Protein AF-A0AAV7HGW0-F1 (afdb_monomer_lite)

Radius of gyration: 17.18 Å; chains: 1; bounding box: 46×26×46 Å

Structure (mmCIF, N/CA/C/O backbone):
data_AF-A0AAV7HGW0-F1
#
_entry.id 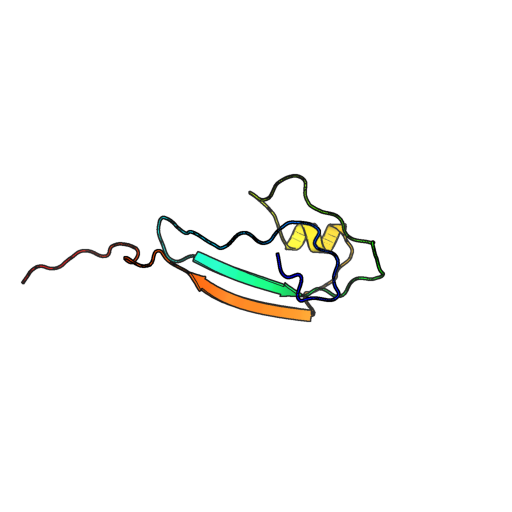  AF-A0AAV7HGW0-F1
#
loop_
_atom_site.group_PDB
_atom_site.id
_atom_site.type_symbol
_atom_site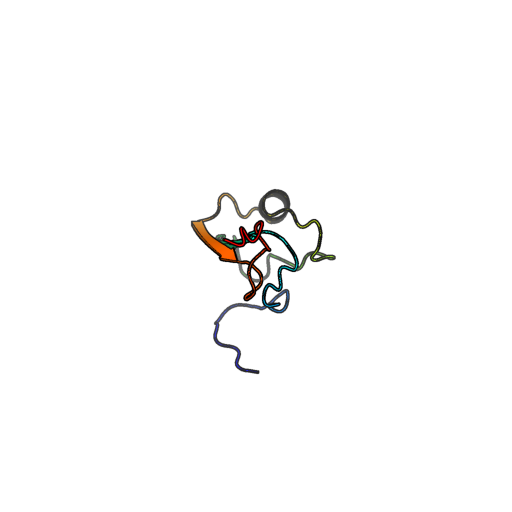.label_atom_id
_atom_site.label_alt_id
_atom_site.label_comp_id
_atom_site.label_asym_id
_atom_site.label_entity_id
_atom_site.label_seq_id
_atom_site.pdbx_PDB_ins_code
_atom_site.Cartn_x
_atom_site.Cartn_y
_atom_site.Cartn_z
_atom_site.occupancy
_atom_site.B_iso_or_equiv
_atom_site.auth_seq_id
_atom_site.auth_comp_id
_atom_site.auth_asym_id
_atom_site.auth_atom_id
_atom_site.pdbx_PDB_model_num
ATOM 1 N N . MET A 1 1 ? -16.456 3.777 -17.545 1.00 48.28 1 MET A N 1
ATOM 2 C CA . MET A 1 1 ? -15.843 3.643 -16.206 1.00 48.28 1 MET A CA 1
ATOM 3 C C . MET A 1 1 ? -16.609 2.553 -15.479 1.00 48.28 1 MET A C 1
ATOM 5 O O . MET A 1 1 ? -17.745 2.791 -15.104 1.00 48.28 1 MET A O 1
ATOM 9 N N . PHE A 1 2 ? -16.057 1.345 -15.379 1.00 44.69 2 PHE A N 1
ATOM 10 C CA . PHE A 1 2 ? -16.718 0.240 -14.682 1.00 44.69 2 PHE A CA 1
ATOM 11 C C . PHE A 1 2 ? -16.102 0.115 -13.288 1.00 44.69 2 PHE A C 1
ATOM 13 O O . PHE A 1 2 ? -14.917 -0.179 -13.159 1.00 44.69 2 PHE A O 1
ATOM 20 N N . LYS A 1 3 ? -16.894 0.410 -12.251 1.00 56.09 3 LYS A N 1
ATOM 21 C CA . LYS A 1 3 ? -16.536 0.188 -10.845 1.00 56.09 3 LYS A CA 1
ATOM 22 C C . LYS A 1 3 ? -16.883 -1.264 -10.508 1.00 56.09 3 LYS A C 1
ATOM 24 O O . LYS A 1 3 ? -18.033 -1.574 -10.221 1.00 56.09 3 LYS A O 1
ATOM 29 N N . THR A 1 4 ? -15.915 -2.168 -10.582 1.00 65.25 4 THR A N 1
ATOM 30 C CA . THR A 1 4 ? -16.066 -3.555 -10.118 1.00 65.25 4 THR A CA 1
ATOM 31 C C . THR A 1 4 ? -15.401 -3.688 -8.753 1.00 65.25 4 THR A C 1
ATOM 33 O O . THR A 1 4 ? -14.207 -3.955 -8.658 1.00 65.25 4 THR A O 1
ATOM 36 N N . GLY A 1 5 ? -16.164 -3.429 -7.691 1.00 74.25 5 GLY A N 1
ATOM 37 C CA . GLY A 1 5 ? -15.723 -3.578 -6.303 1.00 74.25 5 GLY A CA 1
ATOM 38 C C . GLY A 1 5 ? -16.696 -2.927 -5.320 1.00 74.25 5 GLY A C 1
ATOM 39 O O . GLY A 1 5 ? -17.326 -1.924 -5.641 1.00 74.25 5 GLY A O 1
ATOM 40 N N . THR A 1 6 ? -16.825 -3.492 -4.117 1.00 89.50 6 THR A N 1
ATOM 41 C CA . THR A 1 6 ? -17.708 -2.978 -3.049 1.00 89.50 6 THR A CA 1
ATOM 42 C C . THR A 1 6 ? -17.032 -1.935 -2.146 1.00 89.50 6 THR A C 1
ATOM 44 O O . THR A 1 6 ? -17.670 -1.387 -1.249 1.00 89.50 6 THR A O 1
ATOM 47 N N . GLY A 1 7 ? -15.740 -1.660 -2.363 1.00 90.88 7 GLY A N 1
ATOM 48 C CA . GLY A 1 7 ? -14.941 -0.717 -1.576 1.00 90.88 7 GLY A CA 1
ATOM 49 C C . GLY A 1 7 ? -15.064 0.749 -2.015 1.00 90.88 7 GLY A C 1
ATOM 50 O O . GLY A 1 7 ? -15.483 1.059 -3.132 1.00 90.88 7 GLY A O 1
ATOM 51 N N . ARG A 1 8 ? -14.647 1.665 -1.130 1.00 92.56 8 ARG A N 1
ATOM 52 C CA . ARG A 1 8 ? -14.466 3.092 -1.440 1.00 92.56 8 ARG A CA 1
ATOM 53 C C . ARG A 1 8 ? -13.089 3.306 -2.072 1.00 92.56 8 ARG A C 1
ATOM 55 O O . ARG A 1 8 ? -12.076 3.053 -1.430 1.00 92.56 8 ARG A O 1
ATOM 62 N N . GLU A 1 9 ? -13.056 3.789 -3.310 1.00 93.12 9 GLU A N 1
ATOM 63 C CA . GLU A 1 9 ? -11.820 4.223 -3.971 1.00 93.12 9 GLU A CA 1
ATOM 64 C C . GLU A 1 9 ? -11.392 5.579 -3.387 1.00 93.12 9 GLU A C 1
ATOM 66 O O . GLU A 1 9 ? -12.110 6.560 -3.555 1.00 93.12 9 GLU A O 1
ATOM 71 N N . LEU A 1 10 ? -10.268 5.609 -2.662 1.00 93.88 10 LEU A N 1
ATOM 72 C CA . LEU A 1 10 ? -9.670 6.842 -2.121 1.00 93.88 10 LEU A CA 1
ATOM 73 C C . LEU A 1 10 ? -8.806 7.543 -3.170 1.00 93.88 10 LEU A C 1
ATOM 75 O O . LEU A 1 10 ? -8.892 8.745 -3.380 1.00 93.88 10 LEU A O 1
ATOM 79 N N . ILE A 1 11 ? -7.990 6.753 -3.865 1.00 94.25 11 ILE A N 1
ATOM 80 C CA . ILE A 1 11 ? -7.094 7.206 -4.917 1.00 94.25 11 ILE A CA 1
ATOM 81 C C . ILE A 1 11 ? -7.337 6.328 -6.138 1.00 94.25 11 ILE A C 1
ATOM 83 O O . ILE A 1 11 ? -7.345 5.100 -6.038 1.00 94.25 11 ILE A O 1
ATOM 87 N N . ARG A 1 12 ? -7.496 6.959 -7.304 1.00 92.88 12 ARG A N 1
ATOM 88 C CA . ARG A 1 12 ? -7.716 6.251 -8.567 1.00 92.88 12 ARG A CA 1
ATOM 89 C C . ARG A 1 12 ? -6.551 5.317 -8.894 1.00 92.88 12 ARG A C 1
ATOM 91 O O . ARG A 1 12 ? -5.387 5.709 -8.769 1.00 92.88 12 ARG A O 1
ATOM 98 N N . TYR A 1 13 ? -6.841 4.113 -9.379 1.00 94.06 13 TYR A N 1
ATOM 99 C CA . TYR A 1 13 ? -5.789 3.232 -9.891 1.00 94.06 13 TYR A CA 1
ATOM 100 C C . TYR A 1 13 ? -5.082 3.850 -11.111 1.00 94.06 13 TYR A C 1
ATOM 102 O O . TYR A 1 13 ? -5.723 4.257 -12.083 1.00 94.06 13 TYR A O 1
ATOM 110 N N . GLU A 1 14 ? -3.752 3.878 -11.066 1.00 94.12 14 GLU A N 1
ATOM 111 C CA . GLU A 1 14 ? -2.884 4.274 -12.174 1.00 94.12 14 GLU A CA 1
ATOM 112 C C . GLU A 1 14 ? -2.006 3.081 -12.556 1.00 94.12 14 GLU A C 1
ATOM 114 O O . GLU A 1 14 ? -1.280 2.538 -11.722 1.00 94.12 14 GLU A O 1
ATOM 119 N N . SER A 1 15 ? -2.095 2.642 -13.813 1.00 93.50 15 SER A N 1
ATOM 120 C CA . SER A 1 15 ? -1.322 1.495 -14.295 1.00 93.50 15 SER A CA 1
ATOM 121 C C . SER A 1 15 ? 0.184 1.797 -14.260 1.00 93.50 15 SER A C 1
ATOM 123 O O . SER A 1 15 ? 0.585 2.844 -14.779 1.00 93.50 15 SER A O 1
ATOM 125 N N . PRO A 1 16 ? 1.033 0.894 -13.728 1.00 94.31 16 PRO A N 1
ATOM 126 C CA . PRO A 1 16 ? 2.482 1.071 -13.725 1.00 94.31 16 PRO A CA 1
ATOM 127 C C . PRO A 1 16 ? 3.048 1.241 -15.139 1.00 94.31 16 PRO A C 1
ATOM 129 O O . PRO A 1 16 ? 2.709 0.483 -16.048 1.00 94.31 16 PRO A O 1
ATOM 132 N N . ARG A 1 17 ? 3.940 2.220 -15.320 1.00 93.75 17 ARG A N 1
ATOM 133 C CA . ARG A 1 17 ? 4.653 2.482 -16.584 1.00 93.75 17 ARG A CA 1
ATOM 134 C C . ARG A 1 17 ? 6.150 2.680 -16.318 1.00 93.75 17 ARG A C 1
ATOM 136 O O . ARG A 1 17 ? 6.650 3.797 -16.449 1.00 93.75 17 ARG A O 1
ATOM 143 N N . PRO A 1 18 ? 6.871 1.636 -15.872 1.00 92.75 18 PRO A N 1
ATOM 144 C CA . PRO A 1 18 ? 8.291 1.757 -15.564 1.00 92.75 18 PRO A CA 1
ATOM 145 C C . PRO A 1 18 ? 9.089 2.123 -16.822 1.00 92.75 18 PRO A C 1
ATOM 147 O O . PRO A 1 18 ? 8.942 1.496 -17.870 1.00 92.75 18 PRO A O 1
ATOM 150 N N . MET A 1 19 ? 9.956 3.133 -16.712 1.00 91.25 19 MET A N 1
ATOM 151 C CA . MET A 1 19 ? 10.813 3.567 -17.825 1.00 91.25 19 MET A CA 1
ATOM 152 C C . MET A 1 19 ? 12.138 2.798 -17.886 1.00 91.25 19 MET A C 1
ATOM 154 O O . MET A 1 19 ? 12.679 2.593 -18.972 1.00 91.25 19 MET A O 1
ATOM 158 N N . MET A 1 20 ? 12.657 2.373 -16.730 1.00 90.56 20 MET A N 1
ATOM 159 C CA . MET A 1 20 ? 13.951 1.703 -16.587 1.00 90.56 20 MET A CA 1
ATOM 160 C C . MET A 1 20 ? 13.917 0.691 -15.441 1.00 90.56 20 MET A C 1
ATOM 162 O O . MET A 1 20 ? 13.355 0.982 -14.384 1.00 90.56 20 MET A O 1
ATOM 166 N N . GLY A 1 21 ? 14.581 -0.450 -15.634 1.00 93.19 21 GLY A N 1
ATOM 167 C CA . GLY A 1 21 ? 14.735 -1.490 -14.620 1.00 93.19 21 GLY A CA 1
ATOM 168 C C . GLY A 1 21 ? 13.493 -2.359 -14.414 1.00 93.19 21 GLY A C 1
ATOM 169 O O . GLY A 1 21 ? 12.452 -2.180 -15.049 1.00 93.19 21 GLY A O 1
ATOM 170 N N . ILE A 1 22 ? 13.626 -3.311 -13.491 1.00 95.69 22 ILE A N 1
ATOM 171 C CA . ILE A 1 22 ? 12.552 -4.212 -13.070 1.00 95.69 22 ILE A CA 1
ATOM 172 C C . ILE A 1 22 ? 11.977 -3.681 -11.755 1.00 95.69 22 ILE A C 1
ATOM 174 O O . ILE A 1 22 ? 12.672 -3.617 -10.742 1.00 95.69 22 ILE A O 1
ATOM 178 N N . HIS A 1 23 ? 10.708 -3.286 -11.777 1.00 95.75 23 HIS A N 1
ATOM 179 C CA . HIS A 1 23 ? 9.984 -2.717 -10.643 1.00 95.75 23 HIS A CA 1
ATOM 180 C C . HIS A 1 23 ? 9.130 -3.790 -9.981 1.00 95.75 23 HIS A C 1
ATOM 182 O O . HIS A 1 23 ? 8.485 -4.580 -10.665 1.00 95.75 23 HIS A O 1
ATOM 188 N N . ARG A 1 24 ? 9.076 -3.799 -8.649 1.00 97.62 24 ARG A N 1
ATOM 189 C CA . ARG A 1 24 ? 8.129 -4.637 -7.904 1.00 97.62 24 ARG A CA 1
ATOM 190 C C . ARG A 1 24 ? 6.858 -3.839 -7.673 1.00 97.62 24 ARG A C 1
ATOM 192 O O . ARG A 1 24 ? 6.901 -2.803 -7.017 1.00 97.62 24 ARG A O 1
ATOM 199 N N . ILE A 1 25 ? 5.742 -4.330 -8.190 1.00 97.69 25 ILE A N 1
ATOM 200 C CA . ILE A 1 25 ? 4.423 -3.755 -7.944 1.00 97.69 25 ILE A CA 1
ATOM 201 C C . ILE A 1 25 ? 3.752 -4.610 -6.880 1.00 97.69 25 ILE A C 1
ATOM 203 O O . ILE A 1 25 ? 3.596 -5.817 -7.064 1.00 97.69 25 ILE A O 1
ATOM 207 N N . VAL A 1 26 ? 3.411 -3.992 -5.752 1.00 98.12 26 VAL A N 1
ATOM 208 C CA . VAL A 1 26 ? 2.946 -4.689 -4.550 1.00 98.12 26 VAL A CA 1
ATOM 209 C C . VAL A 1 26 ? 1.480 -4.352 -4.302 1.00 98.12 26 VAL A C 1
ATOM 211 O O . VAL A 1 26 ? 1.115 -3.181 -4.234 1.00 98.12 26 VAL A O 1
ATOM 214 N N . PHE A 1 27 ? 0.654 -5.379 -4.122 1.00 97.62 27 PHE A N 1
ATOM 215 C CA . PHE A 1 27 ? -0.687 -5.252 -3.563 1.00 97.62 27 PHE A CA 1
ATOM 216 C C . PHE A 1 27 ? -0.658 -5.733 -2.112 1.00 97.62 27 PHE A C 1
ATOM 218 O O . PHE A 1 27 ? -0.206 -6.845 -1.836 1.00 97.62 27 PHE A O 1
ATOM 225 N N . MET A 1 28 ? -1.138 -4.905 -1.186 1.00 97.94 28 MET A N 1
ATOM 226 C CA . MET A 1 28 ? -1.229 -5.232 0.240 1.00 97.94 28 MET A CA 1
ATOM 227 C C . MET A 1 28 ? -2.659 -5.019 0.723 1.00 97.94 28 MET A C 1
ATOM 229 O O . MET A 1 28 ? -3.282 -4.010 0.395 1.00 97.94 28 MET A O 1
ATOM 233 N N . LEU A 1 29 ? -3.167 -5.969 1.505 1.00 97.75 29 LEU A N 1
ATOM 234 C CA . LEU A 1 29 ? -4.489 -5.909 2.111 1.00 97.75 29 LEU A CA 1
ATOM 235 C C . LEU A 1 29 ? -4.350 -5.769 3.624 1.00 97.75 29 LEU A C 1
ATOM 237 O O . LEU A 1 29 ? -3.668 -6.563 4.272 1.00 97.75 29 LEU A O 1
ATOM 241 N N . PHE A 1 30 ? -5.047 -4.784 4.179 1.00 98.12 30 PHE A N 1
ATOM 242 C CA . PHE A 1 30 ? -5.113 -4.523 5.611 1.00 98.12 30 PHE A CA 1
ATOM 243 C C . PHE A 1 30 ? -6.545 -4.666 6.115 1.00 98.12 30 PHE A C 1
ATOM 245 O O . PHE A 1 30 ? -7.501 -4.353 5.402 1.00 98.12 30 PHE A O 1
ATOM 252 N N . ARG A 1 31 ? -6.697 -5.103 7.367 1.00 97.25 31 ARG A N 1
ATOM 253 C CA . ARG A 1 31 ? -7.995 -5.123 8.042 1.00 97.25 31 ARG A CA 1
ATOM 254 C C . ARG A 1 31 ? -8.243 -3.760 8.688 1.00 97.25 31 ARG A C 1
ATOM 256 O O . ARG A 1 31 ? -7.533 -3.382 9.611 1.00 97.25 31 ARG A O 1
ATOM 263 N N . GLN A 1 32 ? -9.265 -3.043 8.225 1.00 96.50 32 GLN A N 1
ATOM 264 C CA . GLN A 1 32 ? -9.701 -1.797 8.863 1.00 96.50 32 GLN A CA 1
ATOM 265 C C . GLN A 1 32 ? -10.417 -2.088 10.190 1.00 96.50 32 GLN A C 1
ATOM 267 O O . GLN A 1 32 ? -11.144 -3.079 10.303 1.00 96.50 32 GLN A O 1
ATOM 272 N N . LEU A 1 33 ? -10.255 -1.197 11.172 1.00 95.00 33 LEU A N 1
ATOM 273 C CA . LEU A 1 33 ? -10.981 -1.260 12.448 1.00 95.00 33 LEU A CA 1
ATOM 274 C C . LEU A 1 33 ? -12.469 -0.902 12.297 1.00 95.00 33 LEU A C 1
ATOM 276 O O . LEU A 1 33 ? -13.294 -1.324 13.104 1.00 95.00 33 LEU A O 1
ATOM 280 N N . GLY A 1 34 ? -12.825 -0.160 11.246 1.00 95.12 34 GLY A N 1
ATOM 281 C CA . GLY A 1 34 ? -14.195 0.224 10.928 1.00 95.12 34 GLY A CA 1
ATOM 282 C C . GLY A 1 34 ? -14.326 0.782 9.511 1.00 95.12 34 GLY A C 1
ATOM 283 O O . GLY A 1 34 ? -13.351 0.893 8.769 1.00 95.12 34 GLY A O 1
ATOM 284 N N . ARG A 1 35 ? -15.551 1.138 9.115 1.00 93.62 35 ARG A N 1
ATOM 285 C CA . ARG A 1 35 ? -15.798 1.821 7.835 1.00 93.62 35 ARG A CA 1
ATOM 286 C C . ARG A 1 35 ? -15.397 3.292 7.942 1.00 93.62 35 ARG A C 1
ATOM 288 O O . ARG A 1 35 ? -15.616 3.907 8.977 1.00 93.62 35 ARG A O 1
ATOM 295 N N . ASN A 1 36 ? -14.890 3.864 6.848 1.00 93.56 36 ASN A N 1
ATOM 296 C CA . ASN A 1 36 ? -14.524 5.285 6.740 1.00 93.56 36 ASN A CA 1
ATOM 297 C C . ASN A 1 36 ? -13.463 5.766 7.754 1.00 93.56 36 ASN A C 1
ATOM 299 O O . ASN A 1 36 ? -13.440 6.945 8.087 1.00 93.56 36 ASN A O 1
ATOM 303 N N . THR A 1 37 ? -12.576 4.882 8.220 1.00 96.12 37 THR A N 1
ATOM 304 C CA . THR A 1 37 ? -11.503 5.220 9.178 1.00 96.12 37 THR A CA 1
ATOM 305 C C . THR A 1 37 ? -10.144 5.477 8.523 1.00 96.12 37 THR A C 1
ATOM 307 O O . THR A 1 37 ? -9.156 5.607 9.230 1.00 96.12 37 THR A O 1
ATOM 310 N N . VAL A 1 38 ? -10.067 5.470 7.189 1.00 96.88 38 VAL A N 1
ATOM 311 C CA . VAL A 1 38 ? -8.821 5.607 6.419 1.00 96.88 38 VAL A CA 1
ATOM 312 C C . VAL A 1 38 ? -9.025 6.623 5.304 1.00 96.88 38 VAL A C 1
ATOM 314 O O . VAL A 1 38 ? -10.040 6.550 4.595 1.00 96.88 38 VAL A O 1
ATOM 317 N N . PHE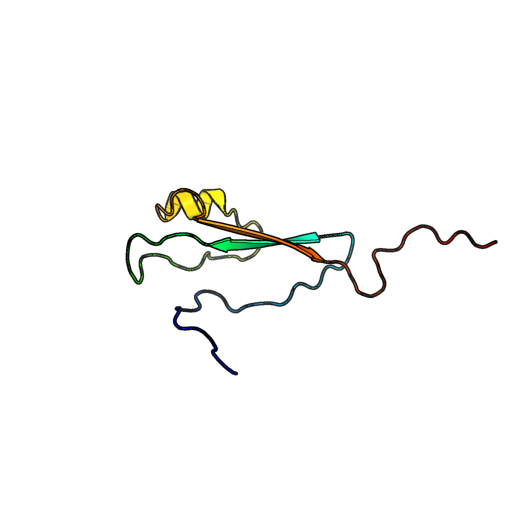 A 1 39 ? -8.060 7.525 5.140 1.00 96.31 39 PHE A N 1
ATOM 318 C CA . PHE A 1 39 ? -8.077 8.607 4.157 1.00 96.31 39 PHE A CA 1
ATOM 319 C C . PHE A 1 39 ? -6.872 8.524 3.218 1.00 96.31 39 PHE A C 1
ATOM 321 O O . PHE A 1 39 ? -5.924 7.768 3.438 1.00 96.31 39 PHE A O 1
ATOM 328 N N . GLU A 1 40 ? -6.977 9.231 2.103 1.00 95.44 40 GLU A N 1
ATOM 329 C CA . GLU A 1 40 ? -5.939 9.341 1.093 1.00 95.44 40 GLU A CA 1
ATOM 330 C C . GLU A 1 40 ? -4.698 10.085 1.621 1.00 95.44 40 GLU A C 1
ATOM 332 O O . GLU A 1 40 ? -4.839 11.066 2.346 1.00 95.44 40 GLU A O 1
ATOM 337 N N . PRO A 1 41 ? -3.475 9.659 1.257 1.00 94.94 41 PRO A N 1
ATOM 338 C CA . PRO A 1 41 ? -2.293 10.502 1.411 1.00 94.94 41 PRO A CA 1
ATOM 339 C C . PRO A 1 41 ? -2.339 11.708 0.461 1.00 94.94 41 PRO A C 1
ATOM 341 O O . PRO A 1 41 ? -2.840 11.601 -0.659 1.00 94.94 41 PRO A O 1
ATOM 344 N N . ASP A 1 42 ? -1.703 12.811 0.861 1.00 91.81 42 ASP A N 1
ATOM 345 C CA . ASP A 1 42 ? -1.615 14.041 0.056 1.00 91.81 42 ASP A CA 1
ATOM 346 C C . ASP A 1 42 ? -0.885 13.833 -1.281 1.00 91.81 42 ASP A C 1
ATOM 348 O O . ASP A 1 42 ? -1.208 14.447 -2.300 1.00 91.81 42 ASP A O 1
ATOM 352 N N . LEU A 1 43 ? 0.132 12.965 -1.283 1.00 93.75 43 LEU A N 1
ATOM 353 C CA . LEU A 1 43 ? 1.012 12.723 -2.422 1.00 93.75 43 LEU A CA 1
ATOM 354 C C . LEU A 1 43 ? 1.191 11.224 -2.666 1.00 93.75 43 LEU A C 1
ATOM 356 O O . LEU A 1 43 ? 1.350 10.426 -1.744 1.00 93.75 43 LEU A O 1
ATOM 360 N N . ARG A 1 44 ? 1.223 10.839 -3.948 1.00 94.81 44 ARG A N 1
ATOM 361 C CA . ARG A 1 44 ? 1.492 9.449 -4.360 1.00 94.81 44 ARG A CA 1
ATOM 362 C C . ARG A 1 44 ? 2.960 9.053 -4.224 1.00 94.81 44 ARG A C 1
ATOM 364 O O . ARG A 1 44 ? 3.266 7.897 -3.942 1.00 94.81 44 ARG A O 1
ATOM 371 N N . HIS A 1 45 ? 3.869 9.976 -4.531 1.00 95.00 45 HIS A N 1
ATOM 372 C CA . HIS A 1 45 ? 5.302 9.705 -4.493 1.00 95.00 45 HIS A CA 1
ATOM 373 C C . HIS A 1 45 ? 5.800 9.738 -3.045 1.00 95.00 45 HIS A C 1
ATOM 375 O O . HIS A 1 45 ? 5.229 10.431 -2.210 1.00 95.00 45 HIS A O 1
ATOM 381 N N . ASN A 1 46 ? 6.862 8.984 -2.751 1.00 96.12 46 ASN A N 1
ATOM 382 C CA . ASN A 1 46 ? 7.422 8.839 -1.399 1.00 96.12 46 ASN A CA 1
ATOM 383 C C . ASN A 1 46 ? 6.438 8.284 -0.345 1.00 96.12 46 ASN A C 1
ATOM 385 O O . ASN A 1 46 ? 6.642 8.469 0.852 1.00 96.12 46 ASN A O 1
ATOM 389 N N . PHE A 1 47 ? 5.397 7.562 -0.771 1.00 97.00 47 PHE A N 1
ATOM 390 C CA . PHE A 1 47 ? 4.481 6.871 0.136 1.00 97.00 47 PHE A CA 1
ATOM 391 C C . PHE A 1 47 ? 5.178 5.722 0.889 1.00 97.00 47 PHE A C 1
ATOM 393 O O . PHE A 1 47 ? 5.865 4.896 0.284 1.00 97.00 47 PHE A O 1
ATOM 400 N N . SER A 1 48 ? 4.951 5.635 2.204 1.00 96.75 48 SER A N 1
ATOM 401 C CA . SER A 1 48 ? 5.424 4.541 3.063 1.00 96.75 48 SER A CA 1
ATOM 402 C C . SER A 1 48 ? 4.246 3.711 3.565 1.00 96.75 48 SER A C 1
ATOM 404 O O . SER A 1 48 ? 3.471 4.161 4.408 1.00 96.75 48 SER A O 1
ATOM 406 N N . THR A 1 49 ? 4.147 2.459 3.112 1.00 97.31 49 THR A N 1
ATOM 407 C CA . THR A 1 49 ? 3.094 1.537 3.569 1.00 97.31 49 THR A CA 1
ATOM 408 C C . THR A 1 49 ? 3.169 1.250 5.070 1.00 97.31 49 THR A C 1
ATOM 410 O O . THR A 1 49 ? 2.139 1.015 5.695 1.00 97.31 49 THR A O 1
ATOM 413 N N . ARG A 1 50 ? 4.373 1.277 5.661 1.00 96.75 50 ARG A N 1
ATOM 414 C CA . ARG A 1 50 ? 4.552 1.086 7.107 1.00 96.75 50 ARG A CA 1
ATOM 415 C C . ARG A 1 50 ? 3.951 2.255 7.883 1.00 96.75 50 ARG A C 1
ATOM 417 O O . ARG A 1 50 ? 3.104 2.020 8.734 1.00 96.75 50 ARG A O 1
ATOM 424 N N . ASN A 1 51 ? 4.336 3.485 7.540 1.00 97.12 51 ASN A N 1
ATOM 425 C CA . ASN A 1 51 ? 3.847 4.679 8.233 1.00 97.12 51 ASN A CA 1
ATOM 426 C C . ASN A 1 51 ? 2.324 4.796 8.090 1.00 97.12 51 ASN A C 1
ATOM 428 O O . ASN A 1 51 ? 1.642 5.088 9.060 1.00 97.12 51 ASN A O 1
ATOM 432 N N . PHE A 1 52 ? 1.784 4.479 6.908 1.00 96.69 52 PHE A N 1
ATOM 433 C CA . PHE A 1 52 ? 0.339 4.450 6.678 1.00 96.69 52 PHE A CA 1
ATOM 434 C C . PHE A 1 52 ? -0.382 3.418 7.558 1.00 96.69 52 PHE A C 1
ATOM 436 O O . PHE A 1 52 ? -1.452 3.689 8.097 1.00 96.69 52 PHE A O 1
ATOM 443 N N . ALA A 1 53 ? 0.191 2.222 7.723 1.00 97.44 53 ALA A N 1
ATOM 444 C CA . ALA A 1 53 ? -0.395 1.207 8.592 1.00 97.44 53 ALA A CA 1
ATOM 445 C C . ALA A 1 53 ? -0.356 1.613 10.073 1.00 97.44 53 ALA A C 1
ATOM 447 O O . ALA A 1 53 ? -1.303 1.324 10.804 1.00 97.44 53 ALA A O 1
ATOM 448 N N . GLU A 1 54 ? 0.713 2.287 10.501 1.00 97.00 54 GLU A N 1
ATOM 449 C CA . GLU A 1 54 ? 0.858 2.832 11.854 1.00 97.00 54 GLU A CA 1
ATOM 450 C C . GLU A 1 54 ? -0.152 3.959 12.112 1.00 97.00 54 GLU A C 1
ATOM 452 O O . GLU A 1 54 ? -0.911 3.881 13.075 1.00 97.00 54 GLU A O 1
ATOM 457 N N . GLU A 1 55 ? -0.237 4.946 11.216 1.00 97.25 55 GLU A N 1
ATOM 458 C CA . GLU A 1 55 ? -1.152 6.093 11.310 1.00 97.25 55 GLU A CA 1
ATOM 459 C C . GLU A 1 55 ? -2.619 5.660 11.445 1.00 97.25 55 GLU A C 1
ATOM 461 O O . GLU A 1 55 ? -3.359 6.164 12.291 1.00 97.25 55 GLU A O 1
ATOM 466 N N . TYR A 1 56 ? -3.033 4.670 10.652 1.00 97.50 56 TYR A N 1
ATOM 467 C CA . TYR A 1 56 ? -4.415 4.193 10.614 1.00 97.50 56 TYR A CA 1
ATOM 468 C C . TYR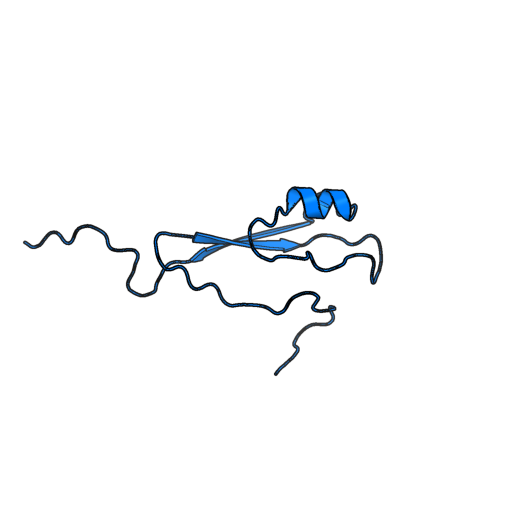 A 1 56 ? -4.689 2.965 11.489 1.00 97.50 56 TYR A C 1
ATOM 470 O O . TYR A 1 56 ? -5.771 2.379 11.396 1.00 97.50 56 TYR A O 1
ATOM 478 N N . ASN A 1 57 ? -3.743 2.571 12.349 1.00 96.88 57 ASN A N 1
ATOM 479 C CA . ASN A 1 57 ? -3.871 1.419 13.247 1.00 96.88 57 ASN A CA 1
ATOM 480 C C . ASN A 1 57 ? -4.270 0.121 12.513 1.00 96.88 57 ASN A C 1
ATOM 482 O O . ASN A 1 57 ? -5.087 -0.669 12.987 1.00 96.88 57 ASN A O 1
ATOM 486 N N . LEU A 1 58 ? -3.698 -0.100 11.328 1.00 96.19 58 LEU A N 1
ATOM 487 C CA . LEU A 1 58 ? -4.048 -1.201 10.426 1.00 96.19 58 LEU A CA 1
ATOM 488 C C . LEU A 1 58 ? -3.339 -2.524 10.755 1.00 96.19 58 LEU A C 1
ATOM 490 O O . LEU A 1 58 ? -3.573 -3.529 10.079 1.00 96.19 58 LEU A O 1
ATOM 494 N N . SER A 1 59 ? -2.523 -2.556 11.813 1.00 93.38 59 SER A N 1
ATOM 495 C CA . SER A 1 59 ? -1.710 -3.710 12.225 1.00 93.38 59 SER A CA 1
ATOM 496 C C . SER A 1 59 ? -0.845 -4.258 11.070 1.00 93.38 59 SER A C 1
ATOM 498 O O . SER A 1 59 ? -0.430 -3.507 10.187 1.00 93.38 59 SER A O 1
ATOM 500 N N . LEU A 1 60 ? -0.533 -5.558 11.072 1.00 96.75 60 LEU A N 1
ATOM 501 C CA . LEU A 1 60 ? 0.178 -6.208 9.969 1.00 96.75 60 LEU A CA 1
ATOM 502 C C . LEU A 1 60 ? -0.766 -6.478 8.782 1.00 96.75 60 LEU A C 1
ATOM 504 O O . LEU A 1 60 ? -1.965 -6.694 8.983 1.00 96.75 60 LEU A O 1
ATOM 508 N N . PRO A 1 61 ? -0.248 -6.505 7.538 1.00 97.88 61 PRO A N 1
ATOM 509 C CA . PRO A 1 61 ? -1.053 -6.878 6.380 1.00 97.88 61 PRO A CA 1
ATOM 510 C C . PRO A 1 61 ? -1.597 -8.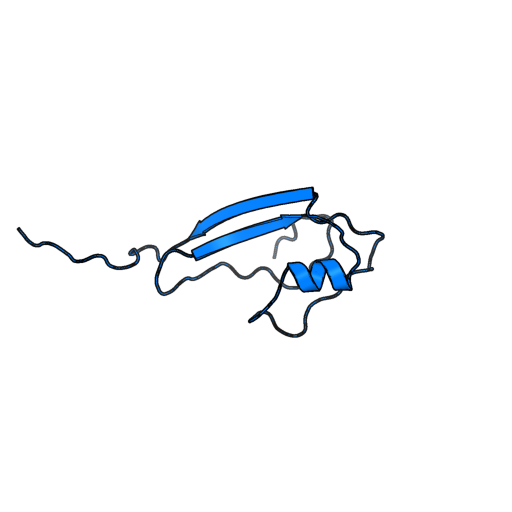302 6.542 1.00 97.88 61 PRO A C 1
ATOM 512 O O . PRO A 1 61 ? -0.863 -9.218 6.908 1.00 97.88 61 PRO A O 1
ATOM 515 N N . VAL A 1 62 ? -2.876 -8.498 6.221 1.00 98.38 62 VAL A N 1
ATOM 516 C CA . VAL A 1 62 ? -3.520 -9.824 6.248 1.00 98.38 62 VAL A CA 1
ATOM 517 C C . VAL A 1 62 ? -3.238 -10.631 4.981 1.00 98.38 62 VAL A C 1
ATOM 519 O O . VAL A 1 62 ? -3.361 -11.851 4.984 1.00 98.38 62 VAL A O 1
ATOM 522 N N . ALA A 1 63 ? -2.850 -9.957 3.897 1.00 98.44 63 ALA A N 1
ATOM 523 C CA . ALA A 1 63 ? -2.343 -10.572 2.678 1.00 98.44 63 ALA A CA 1
ATOM 524 C C . ALA A 1 63 ? -1.437 -9.587 1.928 1.00 98.44 63 ALA A C 1
ATOM 526 O O . ALA A 1 63 ? -1.647 -8.372 1.975 1.00 98.44 63 ALA A O 1
ATOM 527 N N . ALA A 1 64 ? -0.454 -10.112 1.202 1.00 98.12 64 ALA A N 1
ATOM 528 C CA . ALA A 1 64 ? 0.375 -9.334 0.294 1.00 98.12 64 ALA A CA 1
ATOM 529 C C . ALA A 1 64 ? 0.810 -10.197 -0.891 1.00 98.12 64 ALA A C 1
ATOM 531 O O . ALA A 1 64 ? 1.174 -11.359 -0.720 1.00 98.12 64 ALA A O 1
ATOM 532 N N . VAL A 1 65 ? 0.794 -9.616 -2.085 1.00 98.44 65 VAL A N 1
ATOM 533 C CA . VAL A 1 65 ? 1.334 -10.228 -3.303 1.00 98.44 65 VAL A CA 1
ATOM 534 C C . VAL A 1 65 ? 2.112 -9.182 -4.082 1.00 98.44 65 VAL A C 1
ATOM 536 O O . VAL A 1 65 ? 1.820 -7.987 -4.004 1.00 98.44 65 VAL A O 1
ATOM 539 N N . TYR A 1 66 ? 3.103 -9.619 -4.851 1.00 98.25 66 TYR A N 1
ATOM 540 C CA . TYR A 1 66 ? 3.813 -8.736 -5.763 1.00 98.25 66 TYR A CA 1
ATOM 541 C C . TYR A 1 66 ? 4.039 -9.410 -7.106 1.00 98.25 66 TYR A C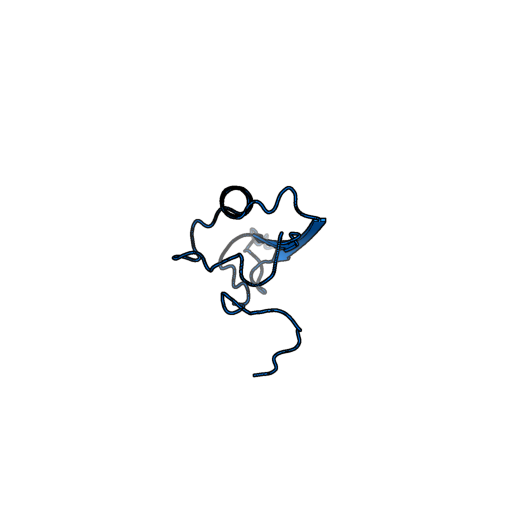 1
ATOM 543 O O . TYR A 1 66 ? 4.069 -10.635 -7.215 1.00 98.25 66 TYR A O 1
ATOM 551 N N . PHE A 1 67 ? 4.238 -8.583 -8.122 1.00 97.19 67 PHE A N 1
ATOM 552 C CA . PHE A 1 67 ? 4.733 -9.017 -9.417 1.00 97.19 67 PHE A CA 1
ATOM 553 C C . PHE A 1 67 ? 5.832 -8.072 -9.894 1.00 97.19 67 PHE A C 1
ATOM 555 O O . PHE A 1 67 ? 5.929 -6.920 -9.462 1.00 97.19 67 PHE A O 1
ATOM 562 N N . ASN A 1 68 ? 6.681 -8.580 -10.782 1.00 96.81 68 ASN A N 1
ATOM 563 C CA . ASN A 1 68 ? 7.698 -7.779 -11.443 1.00 96.81 68 ASN A CA 1
ATOM 564 C C . ASN A 1 68 ? 7.102 -7.121 -12.690 1.00 96.81 68 ASN A C 1
ATOM 566 O O . ASN A 1 68 ? 6.405 -7.764 -13.471 1.00 96.81 68 ASN A O 1
ATOM 570 N N . CYS A 1 69 ? 7.403 -5.844 -12.885 1.00 95.06 69 CYS A N 1
ATOM 571 C CA . CYS A 1 69 ? 6.964 -5.040 -14.011 1.00 95.06 69 CYS A CA 1
ATOM 572 C C . CYS A 1 69 ? 8.176 -4.339 -14.626 1.00 95.06 69 CYS A C 1
ATOM 574 O O . CYS A 1 69 ? 8.984 -3.738 -13.922 1.00 95.06 69 CYS A O 1
ATOM 576 N N . GLN A 1 70 ? 8.305 -4.408 -15.943 1.00 94.69 70 GLN A N 1
ATOM 577 C CA . GLN A 1 70 ? 9.315 -3.677 -16.702 1.00 94.69 70 GLN A CA 1
ATOM 578 C C . GLN A 1 70 ? 8.688 -3.142 -17.987 1.00 94.69 70 GLN A C 1
ATOM 580 O O . GLN A 1 70 ? 7.596 -3.565 -18.372 1.00 94.69 70 GLN A O 1
ATOM 585 N N . ARG A 1 71 ? 9.384 -2.223 -18.658 1.00 92.75 71 ARG A N 1
ATOM 586 C CA . ARG A 1 71 ? 8.985 -1.759 -19.989 1.00 92.75 71 ARG A CA 1
ATOM 587 C C . ARG A 1 71 ? 8.901 -2.951 -20.947 1.00 92.75 71 ARG A C 1
ATOM 589 O O . ARG A 1 71 ? 9.770 -3.817 -20.905 1.00 92.75 71 ARG A O 1
ATOM 596 N N . GLU A 1 72 ? 7.898 -2.972 -21.823 1.00 88.19 72 GLU A N 1
ATOM 597 C CA . GLU A 1 72 ? 7.643 -4.086 -22.755 1.00 88.19 72 GLU A CA 1
ATOM 598 C C . GLU A 1 72 ? 8.848 -4.398 -23.655 1.00 88.19 72 GLU A C 1
ATOM 600 O O . GLU A 1 72 ? 9.250 -5.549 -23.780 1.00 88.19 72 GLU A O 1
ATOM 605 N N . ALA A 1 73 ? 9.516 -3.359 -24.169 1.00 86.25 73 ALA A N 1
ATOM 606 C CA . ALA A 1 73 ? 10.767 -3.478 -24.927 1.00 86.25 73 ALA A CA 1
ATOM 607 C C . ALA A 1 73 ? 11.976 -3.958 -24.085 1.00 86.25 73 ALA A C 1
ATOM 609 O O . ALA A 1 73 ? 13.115 -3.964 -24.555 1.00 86.25 73 ALA A O 1
ATOM 610 N N . GLY A 1 74 ? 11.752 -4.308 -22.820 1.00 81.62 74 GLY A N 1
ATOM 611 C CA . GLY A 1 74 ? 12.766 -4.650 -21.843 1.00 81.62 74 GLY A CA 1
ATOM 612 C C . GLY A 1 74 ? 13.527 -3.438 -21.306 1.00 81.62 74 GLY A C 1
ATOM 613 O O . GLY A 1 74 ? 13.382 -2.286 -21.739 1.00 81.62 74 GLY A O 1
ATOM 614 N N . SER A 1 75 ? 14.388 -3.732 -20.337 1.00 71.81 75 SER A N 1
ATOM 615 C CA . SER A 1 75 ? 15.240 -2.747 -19.662 1.00 71.81 75 SER A CA 1
ATOM 616 C C . SER A 1 75 ? 16.599 -2.534 -20.345 1.00 71.81 75 SER A C 1
ATOM 618 O O . SER A 1 75 ? 17.446 -1.853 -19.784 1.00 71.81 75 SER A O 1
ATOM 620 N N . GLY A 1 76 ? 16.801 -3.085 -21.552 1.00 68.25 76 GLY A N 1
ATOM 621 C CA . GLY A 1 76 ? 18.023 -2.913 -22.346 1.00 68.25 76 GLY A CA 1
ATOM 622 C C . GLY A 1 76 ? 19.271 -3.525 -21.700 1.00 68.25 76 GLY A C 1
ATOM 623 O O . GLY A 1 76 ? 20.067 -2.821 -21.091 1.00 68.25 76 GLY A O 1
ATOM 624 N N . GLY A 1 77 ? 19.471 -4.836 -21.864 1.00 67.50 77 GLY A N 1
ATOM 625 C CA . GLY A 1 77 ? 20.780 -5.466 -21.648 1.00 67.50 77 GLY A CA 1
ATOM 626 C C . GLY A 1 77 ? 21.719 -5.231 -22.840 1.00 67.50 77 GLY A C 1
ATOM 627 O O . GLY A 1 77 ? 21.255 -4.930 -23.942 1.00 67.50 77 GLY A O 1
ATOM 628 N N . ARG A 1 78 ? 23.039 -5.377 -22.636 1.00 65.12 78 ARG A N 1
ATOM 629 C CA . ARG A 1 78 ? 24.041 -5.321 -23.719 1.00 65.12 78 ARG A CA 1
ATOM 630 C C . ARG A 1 78 ? 23.644 -6.291 -24.839 1.00 65.12 78 ARG A C 1
ATOM 632 O O . ARG A 1 78 ? 23.557 -7.492 -24.608 1.00 65.12 78 ARG A O 1
ATOM 639 N N . ARG A 1 79 ? 23.417 -5.769 -26.048 1.00 64.88 79 ARG A N 1
ATOM 640 C CA . ARG A 1 79 ? 23.280 -6.587 -27.259 1.00 64.88 79 ARG A CA 1
ATOM 641 C C . ARG A 1 79 ? 24.671 -7.098 -27.625 1.00 64.88 79 ARG A C 1
ATOM 643 O O . ARG A 1 79 ? 25.479 -6.328 -28.139 1.00 64.88 79 ARG A O 1
ATOM 650 N N . PHE A 1 80 ? 24.963 -8.360 -27.328 1.00 64.69 80 PHE A N 1
ATOM 651 C CA . PHE A 1 80 ? 26.097 -9.029 -27.957 1.00 64.69 80 PHE A CA 1
ATOM 652 C C . PHE A 1 80 ? 25.705 -9.271 -29.417 1.00 64.69 80 PHE A C 1
ATOM 654 O O . PHE A 1 80 ? 24.772 -10.024 -29.687 1.00 64.69 80 PHE A O 1
ATOM 661 N N . HIS A 1 81 ? 26.338 -8.547 -30.337 1.00 61.66 81 HIS A N 1
ATOM 662 C CA . HIS A 1 81 ? 26.295 -8.903 -31.752 1.00 61.66 81 HIS A CA 1
ATOM 663 C C . HIS A 1 81 ? 27.333 -10.014 -31.949 1.00 61.66 81 HIS A C 1
ATOM 665 O O . HIS A 1 81 ? 28.465 -9.849 -31.489 1.00 61.66 81 HIS A O 1
ATOM 671 N N . ASN A 1 82 ? 26.914 -11.134 -32.544 1.00 53.19 82 ASN A N 1
ATOM 672 C CA . ASN A 1 82 ? 27.828 -12.162 -33.054 1.00 53.19 82 ASN A CA 1
ATOM 673 C C . ASN A 1 82 ? 28.528 -11.665 -34.317 1.00 53.19 82 ASN A C 1
ATOM 675 O O . ASN A 1 82 ? 27.855 -10.955 -35.101 1.00 53.19 82 ASN A O 1
#

Sequence (82 aa):
MFKTGTGRELIRYESPRPMMGIHRIVFMLFRQLGRNTVFEPDLRHNFSTRNFAEEYNLSLPVAAVYFNCQREAGSGGRRFHN

Foldseek 3Di:
DDDDDPDDDQDDDDDDDAPADKDKDKDFAFDAPDPPQAHDDPDPPPDDPVVRCVVSVRPDTPDMDIDIDDHPVGRDDDDDDD

Organism: Dendrobium chrysotoxum (NCBI:txid161865)

Secondary structure (DSSP, 8-state):
----SSS--SS-------SSSPEEEEEEE---SSTT-----S-STT--HHHHHHHTT--S-SEEEEEEE--TT-S-------

InterPro domains:
  IPR035810 Phosphatidylethanolamine-binding protein, eukaryotic [PTHR11362] (6-73)
  IPR036610 PEBP-like superfamily [G3DSA:3.90.280.10] (3-76)
  IPR036610 PEBP-like superfamily [SSF49777] (6-76)

pLDDT: mean 89.82, std 12.86, range [44.69, 98.44]